Protein AF-A0A3C1PHS0-F1 (afdb_monomer)

Secondary structure (DSSP, 8-state):
------PPPP--TT--EEEEE--TT-SSPEEEEEEEEE----TT--HHHHHHHHHHHHHTS-TTEEEEEEPPPPTT-SEEEEEEEEPP-

Foldseek 3Di:
DDDDDDDDDDDDLQDKDKDWADDVPDPGTKIKMKGWDFQDPPPPADPVNSVVRVVVVVVPDDPQWDWDDWDDADVPRRITITMIIGDDD

Mean predicted aligned error: 4.86 Å

Solvent-accessible surface area (backbone atoms only — not comparable to full-atom val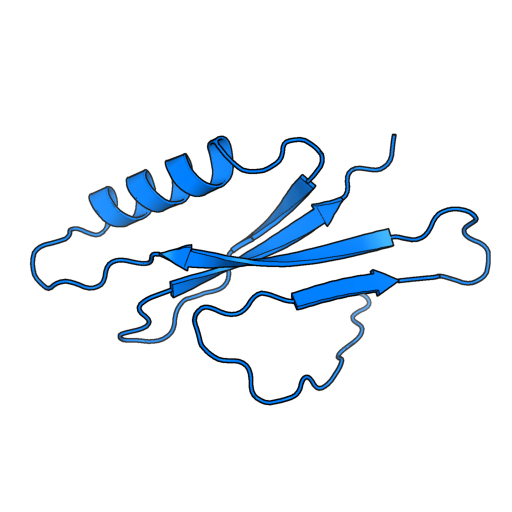ues): 5602 Å² total; per-residue (Å²): 136,91,83,87,89,76,93,72,77,96,70,59,73,72,55,61,46,78,47,79,48,76,50,93,92,52,92,71,66,48,40,36,36,38,41,40,41,81,28,72,66,55,96,86,59,51,73,67,57,46,51,50,54,45,49,51,54,61,72,71,42,68,82,62,42,40,85,73,44,76,53,86,58,59,91,84,38,59,30,31,45,32,36,30,32,53,62,81,133

pLDDT: mean 88.75, std 8.06, range [59.69, 97.38]

Sequence (89 aa):
MREISLPLPLLNDDQGVEMELKISGLETPISFRIVAFPWNTAEKTTSEERIVMLKNSIETYDKDWELIQIYTPMPESKFIKVLYRRRMD

Structure (mmCIF, N/CA/C/O backbone):
data_AF-A0A3C1PHS0-F1
#
_entry.id   AF-A0A3C1PHS0-F1
#
loop_
_atom_site.group_PDB
_atom_site.id
_atom_site.type_symbol
_atom_site.label_atom_id
_atom_site.label_alt_id
_atom_site.label_comp_id
_atom_site.label_asym_id
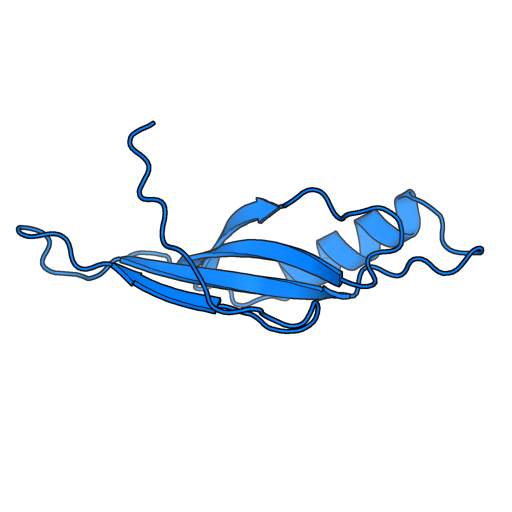_atom_site.label_entity_id
_atom_site.label_seq_id
_atom_site.pdbx_PDB_ins_code
_atom_site.Cartn_x
_atom_site.Cartn_y
_atom_site.Cartn_z
_atom_site.occupancy
_atom_site.B_iso_or_equiv
_atom_site.auth_seq_id
_atom_site.auth_comp_id
_atom_site.auth_asym_id
_atom_site.auth_atom_id
_atom_site.pdbx_PDB_model_num
ATOM 1 N N . MET A 1 1 ? 2.838 -5.747 17.926 1.00 59.69 1 MET A N 1
ATOM 2 C CA . MET A 1 1 ? 1.617 -5.245 17.259 1.00 59.69 1 MET A CA 1
ATOM 3 C C . MET A 1 1 ? 0.444 -6.114 17.680 1.00 59.69 1 MET A C 1
ATOM 5 O O . MET A 1 1 ? 0.659 -7.291 17.936 1.00 59.69 1 MET A O 1
ATOM 9 N N . ARG A 1 2 ? -0.759 -5.547 17.830 1.00 74.12 2 ARG A N 1
ATOM 10 C CA . ARG A 1 2 ? -1.994 -6.344 17.904 1.00 74.12 2 ARG A CA 1
ATOM 11 C C . ARG A 1 2 ? -2.571 -6.359 16.494 1.00 74.12 2 ARG A C 1
ATOM 13 O O . ARG A 1 2 ? -2.807 -5.288 15.947 1.00 74.12 2 ARG A O 1
ATOM 20 N N . GLU A 1 3 ? -2.728 -7.538 15.913 1.00 77.56 3 GLU A N 1
ATOM 21 C CA . GLU A 1 3 ? -3.149 -7.712 14.522 1.00 77.56 3 GLU A CA 1
ATOM 22 C C . GLU A 1 3 ? -4.496 -8.432 14.468 1.00 77.56 3 GLU A C 1
ATOM 24 O O . GLU A 1 3 ? -4.761 -9.333 15.264 1.00 77.56 3 GLU A O 1
ATOM 29 N N . ILE A 1 4 ? -5.347 -8.019 13.528 1.00 81.25 4 ILE A N 1
ATOM 30 C CA . ILE A 1 4 ? -6.595 -8.706 13.188 1.00 81.25 4 ILE A CA 1
ATOM 31 C C . ILE A 1 4 ? -6.400 -9.277 11.787 1.00 81.25 4 ILE A C 1
ATOM 33 O O . ILE A 1 4 ? -6.190 -8.527 10.837 1.00 81.25 4 ILE A O 1
ATOM 37 N N . SER A 1 5 ? -6.450 -10.602 11.664 1.00 84.00 5 SER A N 1
ATOM 38 C CA . SER A 1 5 ? -6.393 -11.292 10.373 1.00 84.00 5 SER A CA 1
ATOM 39 C C . SER A 1 5 ? -7.806 -11.624 9.913 1.00 84.00 5 SER A C 1
ATOM 41 O O . SER A 1 5 ? -8.527 -12.344 10.604 1.00 84.00 5 SER A O 1
ATOM 43 N N . LEU A 1 6 ? -8.197 -11.099 8.754 1.00 82.94 6 LEU A N 1
ATOM 44 C CA . LEU A 1 6 ? -9.492 -11.367 8.136 1.00 82.94 6 LEU A CA 1
ATOM 45 C C . LEU A 1 6 ? -9.275 -12.180 6.855 1.00 82.94 6 LEU A C 1
ATOM 47 O O . LEU A 1 6 ? -8.549 -11.713 5.974 1.00 82.94 6 LEU A O 1
ATOM 51 N N . PRO A 1 7 ? -9.870 -13.379 6.724 1.00 84.31 7 PRO A N 1
ATOM 52 C CA . PRO A 1 7 ? -9.840 -14.100 5.463 1.00 84.31 7 PRO A CA 1
ATOM 53 C C . PRO A 1 7 ? -10.665 -13.324 4.436 1.00 84.31 7 PRO A C 1
ATOM 55 O O . PRO A 1 7 ? -11.833 -13.008 4.666 1.00 84.31 7 PRO A O 1
ATOM 58 N N . LEU A 1 8 ? -10.045 -13.015 3.304 1.00 79.88 8 LEU A N 1
ATOM 59 C CA . LEU A 1 8 ? -10.709 -12.379 2.175 1.00 79.88 8 LEU A CA 1
ATOM 60 C C . LEU A 1 8 ? -11.061 -13.439 1.124 1.00 79.88 8 LEU A C 1
ATOM 62 O O . LEU A 1 8 ? -10.362 -14.455 1.030 1.00 79.88 8 LEU A O 1
ATOM 66 N N . PRO A 1 9 ? -12.127 -13.235 0.327 1.00 82.25 9 PRO A N 1
ATOM 67 C CA . PRO A 1 9 ? -12.340 -14.044 -0.870 1.00 82.25 9 PRO A CA 1
ATOM 68 C C . PRO A 1 9 ? -11.139 -13.909 -1.817 1.00 82.25 9 PRO A C 1
ATOM 70 O O . PRO A 1 9 ? -10.341 -12.981 -1.689 1.00 82.25 9 PRO A O 1
ATOM 73 N N . LEU A 1 10 ? -11.012 -14.820 -2.786 1.00 73.50 10 LEU A N 1
ATOM 74 C CA . LEU A 1 10 ? -10.022 -14.658 -3.852 1.00 73.50 10 LEU A CA 1
ATOM 75 C C . LEU A 1 10 ? -10.273 -13.331 -4.577 1.00 73.50 10 LEU A C 1
ATOM 77 O O . LEU A 1 10 ? -11.349 -13.115 -5.133 1.00 73.50 10 LEU A O 1
ATOM 81 N N . LEU A 1 11 ? -9.270 -12.459 -4.538 1.00 80.50 11 LEU A N 1
ATOM 82 C CA . LEU A 1 11 ? -9.249 -11.185 -5.240 1.00 80.50 11 LEU A CA 1
ATOM 83 C C . LEU A 1 11 ? -8.313 -11.303 -6.432 1.00 80.50 11 LEU A C 1
ATOM 85 O O . LEU A 1 11 ? -7.257 -11.928 -6.336 1.00 80.50 11 LEU A O 1
ATOM 89 N N . ASN A 1 12 ? -8.677 -10.653 -7.527 1.00 84.56 12 ASN A N 1
ATOM 90 C CA . ASN A 1 12 ? -7.768 -10.473 -8.645 1.00 84.56 12 ASN A CA 1
ATOM 91 C C . ASN A 1 12 ? -6.638 -9.494 -8.265 1.00 84.56 12 ASN A C 1
ATOM 93 O O . ASN A 1 12 ? -6.773 -8.636 -7.381 1.00 84.56 12 ASN A O 1
ATOM 97 N N . ASP A 1 13 ? -5.510 -9.588 -8.966 1.00 83.50 13 ASP A N 1
ATOM 98 C CA . ASP A 1 13 ? -4.319 -8.773 -8.689 1.00 83.50 13 ASP A CA 1
ATOM 99 C C . ASP A 1 13 ? -4.551 -7.263 -8.861 1.00 83.50 13 ASP A C 1
ATOM 101 O O . ASP A 1 13 ? -3.866 -6.459 -8.229 1.00 83.50 13 ASP A O 1
ATOM 105 N N . ASP A 1 14 ? -5.551 -6.857 -9.638 1.00 88.19 14 ASP A N 1
ATOM 106 C CA . ASP A 1 14 ? -5.946 -5.464 -9.864 1.00 88.19 14 ASP A CA 1
ATOM 107 C C . ASP A 1 14 ? -6.994 -4.950 -8.859 1.00 88.19 14 ASP A C 1
ATOM 109 O O . ASP A 1 14 ? -7.229 -3.747 -8.764 1.00 88.19 14 ASP A O 1
ATOM 113 N N . GLN A 1 15 ? -7.605 -5.833 -8.065 1.00 89.81 15 GLN A N 1
ATOM 114 C CA . GLN A 1 15 ? -8.670 -5.452 -7.138 1.00 89.81 15 GLN A CA 1
ATOM 115 C C . GLN A 1 15 ? -8.130 -4.869 -5.829 1.00 89.81 15 GLN A C 1
ATOM 117 O O . GLN A 1 15 ? -7.200 -5.394 -5.214 1.00 89.81 15 GLN A O 1
ATOM 122 N N . GLY A 1 16 ? -8.737 -3.775 -5.378 1.00 88.44 16 GLY A N 1
ATOM 123 C CA . GLY A 1 16 ? -8.521 -3.227 -4.043 1.00 88.44 16 GLY A CA 1
ATOM 124 C C . GLY A 1 16 ? -9.468 -3.826 -3.003 1.00 88.44 16 GLY A C 1
ATOM 125 O O . GLY A 1 16 ? -10.408 -4.546 -3.332 1.00 88.44 16 GLY A O 1
ATOM 126 N N . VAL A 1 17 ? -9.235 -3.485 -1.739 1.00 92.12 17 VAL A N 1
ATOM 127 C CA . VAL A 1 17 ? -10.120 -3.819 -0.613 1.00 92.12 17 VAL A CA 1
ATOM 128 C C . VAL A 1 17 ? -10.312 -2.566 0.209 1.00 92.12 17 VAL A C 1
ATOM 130 O O . VAL A 1 17 ? -9.338 -1.881 0.492 1.00 92.12 17 VAL A O 1
ATOM 133 N N . GLU A 1 18 ? -11.532 -2.282 0.637 1.00 93.88 18 GLU A N 1
ATOM 134 C CA . GLU A 1 18 ? -11.807 -1.216 1.594 1.00 93.88 18 GLU A CA 1
ATOM 135 C C . GLU A 1 18 ? -12.499 -1.805 2.817 1.00 93.88 18 GLU A C 1
ATOM 137 O O . GLU A 1 18 ? -13.380 -2.655 2.696 1.00 93.88 18 GLU A O 1
ATOM 142 N N . MET A 1 19 ? -12.056 -1.392 4.001 1.00 92.44 19 MET A N 1
ATOM 143 C CA . MET A 1 19 ? -12.556 -1.885 5.277 1.00 92.44 19 MET A CA 1
ATOM 144 C C . MET A 1 19 ? -12.792 -0.720 6.225 1.00 92.44 19 MET A C 1
ATOM 146 O O . MET A 1 19 ? -11.932 0.144 6.392 1.00 92.44 19 MET A O 1
ATOM 150 N N . GLU A 1 20 ? -13.935 -0.742 6.900 1.00 94.06 20 GLU A N 1
ATOM 151 C CA . GLU A 1 20 ? -14.253 0.174 7.987 1.00 94.06 20 GLU A CA 1
ATOM 152 C C . GLU A 1 20 ? -14.227 -0.595 9.312 1.00 94.06 20 GLU A C 1
ATOM 154 O O . GLU A 1 20 ? -15.042 -1.487 9.550 1.00 94.06 20 GLU A O 1
ATOM 159 N N . LEU 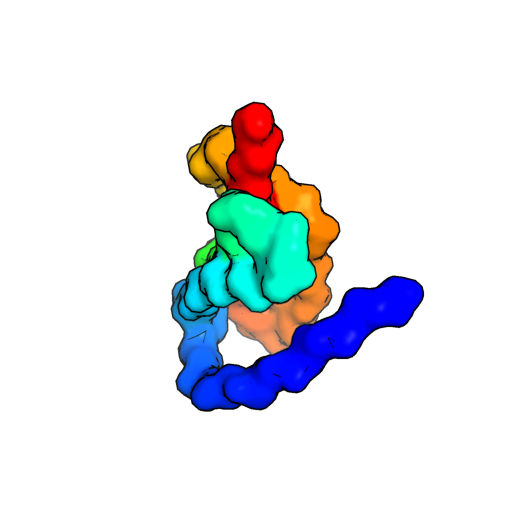A 1 21 ? -13.271 -0.264 10.179 1.00 91.69 21 LEU A N 1
ATOM 160 C CA . LEU A 1 21 ? -13.121 -0.868 11.494 1.00 91.69 21 LEU A CA 1
ATOM 161 C C . LEU A 1 21 ? -13.794 0.009 12.549 1.00 91.69 21 LEU A C 1
ATOM 163 O O . LEU A 1 21 ? -13.332 1.107 12.860 1.00 91.69 21 LEU A O 1
ATOM 167 N N . LYS A 1 22 ? -14.861 -0.515 13.152 1.00 93.62 22 LYS A N 1
ATOM 168 C CA . LYS A 1 22 ? -15.514 0.081 14.322 1.00 93.62 22 LYS A CA 1
ATOM 169 C C . LYS A 1 22 ? -14.969 -0.570 15.583 1.00 93.62 22 LYS A C 1
ATOM 171 O O . LYS A 1 22 ? -15.118 -1.775 15.771 1.00 93.62 22 LYS A O 1
ATOM 176 N N . ILE A 1 23 ? -14.344 0.225 16.446 1.00 90.38 23 ILE A N 1
ATOM 177 C CA . ILE A 1 23 ? -13.839 -0.234 17.741 1.00 90.38 23 ILE A CA 1
ATOM 178 C C . ILE A 1 23 ? -14.797 0.269 18.814 1.00 90.38 23 ILE A C 1
ATOM 180 O O . ILE A 1 23 ? -15.067 1.463 18.890 1.00 90.38 23 ILE A O 1
ATOM 184 N N . SER A 1 24 ? -15.308 -0.635 19.650 1.00 92.94 24 SER A N 1
ATOM 185 C CA . SER A 1 24 ? -16.164 -0.252 20.775 1.00 92.94 24 SER A CA 1
ATOM 186 C C . SER A 1 24 ? -15.443 0.762 21.667 1.00 92.94 24 SER A C 1
ATOM 188 O O . SER A 1 24 ? -14.365 0.470 22.183 1.00 92.94 24 SER A O 1
ATOM 190 N N . GLY A 1 25 ? -16.049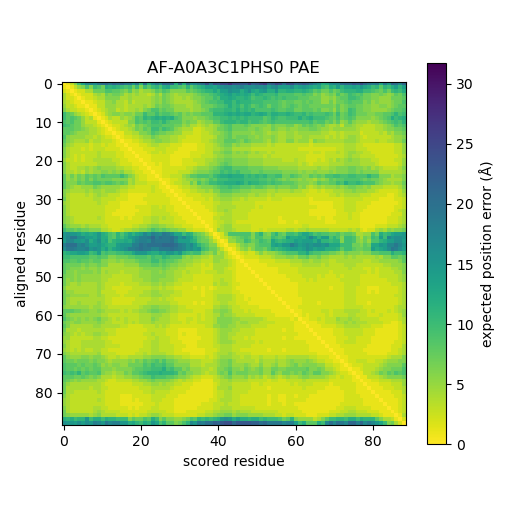 1.934 21.857 1.00 91.88 25 GLY A N 1
ATOM 191 C CA . GLY A 1 25 ? -15.468 3.046 22.614 1.00 91.88 25 GLY A CA 1
ATOM 192 C C . GLY A 1 25 ? -14.741 4.099 21.769 1.00 91.88 25 GLY A C 1
ATOM 193 O O . GLY A 1 25 ? -14.350 5.119 22.324 1.00 91.88 25 GLY A O 1
ATOM 194 N N . LEU A 1 26 ? -14.589 3.896 20.454 1.00 90.50 26 LEU A N 1
ATOM 195 C CA . LEU A 1 26 ? -14.235 4.963 19.514 1.00 90.50 26 LEU A CA 1
ATOM 196 C C . LEU A 1 26 ? -15.497 5.458 18.803 1.00 90.50 26 LEU A C 1
ATOM 198 O O . LEU A 1 26 ? -16.281 4.656 18.297 1.00 90.50 26 LEU A O 1
ATOM 202 N N . GLU A 1 27 ? -15.683 6.777 18.767 1.00 88.75 27 GLU A N 1
ATOM 203 C CA . GLU A 1 27 ? -16.830 7.400 18.094 1.00 88.75 27 GLU A CA 1
ATOM 204 C C . GLU A 1 27 ? -16.687 7.360 16.570 1.00 88.75 27 GLU A C 1
ATOM 206 O O . GLU A 1 27 ? -17.661 7.123 15.855 1.00 88.75 27 GLU A O 1
ATOM 211 N N . THR A 1 28 ? -15.466 7.552 16.069 1.00 90.06 28 THR A N 1
ATOM 212 C CA . THR A 1 28 ? -15.166 7.557 14.639 1.00 90.06 28 THR A CA 1
ATOM 213 C C . THR A 1 28 ? -14.586 6.214 14.189 1.00 90.06 28 THR A C 1
ATOM 215 O O . THR A 1 28 ? -13.647 5.694 14.803 1.00 90.06 28 THR A O 1
ATOM 218 N N . PRO A 1 29 ? -15.132 5.613 13.117 1.00 92.12 29 PRO A N 1
ATOM 219 C CA . PRO A 1 29 ? -14.564 4.399 12.557 1.00 92.12 29 PRO A CA 1
ATOM 220 C C . PRO A 1 29 ? -13.197 4.666 11.916 1.00 92.12 29 PRO A C 1
ATOM 222 O O . PRO A 1 29 ? -12.918 5.757 11.421 1.00 92.12 29 PRO A O 1
ATOM 225 N N . ILE A 1 30 ? -12.357 3.634 11.877 1.00 93.06 30 ILE A N 1
ATOM 226 C CA . ILE A 1 30 ? -11.055 3.674 11.206 1.00 93.06 30 ILE A CA 1
ATOM 227 C C . ILE A 1 30 ? -11.199 3.045 9.825 1.00 93.06 30 ILE A C 1
ATOM 229 O O . ILE A 1 30 ? -11.525 1.863 9.722 1.00 93.06 30 ILE A O 1
ATOM 233 N N . SER A 1 31 ? -10.922 3.797 8.764 1.00 95.94 31 SER A N 1
ATOM 234 C CA . SER A 1 31 ? -10.989 3.269 7.399 1.00 95.94 31 SER A CA 1
ATOM 235 C C . SER A 1 31 ? -9.606 2.848 6.907 1.00 95.94 31 SER A C 1
ATOM 237 O O . SER A 1 31 ? -8.640 3.610 6.990 1.00 95.94 31 SER A O 1
ATOM 239 N N . PHE A 1 32 ? -9.525 1.643 6.355 1.00 95.19 32 PHE A N 1
ATOM 240 C CA . PHE A 1 32 ? -8.349 1.102 5.683 1.00 95.19 32 PHE A CA 1
ATOM 241 C C . PHE A 1 32 ? -8.687 0.774 4.237 1.00 95.19 32 PHE A C 1
ATOM 243 O O . PHE A 1 32 ? -9.790 0.317 3.939 1.00 95.19 32 PHE A O 1
ATOM 250 N N . ARG A 1 33 ? -7.723 0.967 3.338 1.00 95.88 33 ARG A N 1
ATOM 251 C CA . ARG A 1 33 ? -7.877 0.628 1.926 1.00 95.88 33 ARG A CA 1
ATOM 252 C C . ARG A 1 33 ? -6.596 0.018 1.384 1.00 95.88 33 ARG A C 1
ATOM 254 O O . ARG A 1 33 ? -5.526 0.599 1.515 1.00 95.88 33 ARG A O 1
ATOM 261 N N . ILE A 1 34 ? -6.711 -1.139 0.753 1.00 94.88 34 ILE A N 1
ATOM 262 C CA . ILE A 1 34 ? -5.668 -1.737 -0.071 1.00 94.88 34 ILE A CA 1
ATOM 263 C C . ILE A 1 34 ? -5.924 -1.309 -1.511 1.00 94.88 34 ILE A C 1
ATOM 265 O O . ILE A 1 34 ? -6.998 -1.563 -2.054 1.00 94.88 34 ILE A O 1
ATOM 269 N N . VAL A 1 35 ? -4.930 -0.685 -2.130 1.00 95.69 35 VAL A N 1
ATOM 270 C CA . VAL A 1 35 ? -4.956 -0.245 -3.527 1.00 95.69 35 VAL A CA 1
ATOM 271 C C . VAL A 1 35 ? -3.954 -1.071 -4.323 1.00 95.69 35 VAL A C 1
ATOM 273 O O . VAL A 1 35 ? -2.857 -1.351 -3.841 1.00 95.69 35 VAL A O 1
ATOM 276 N N . ALA A 1 36 ? -4.331 -1.475 -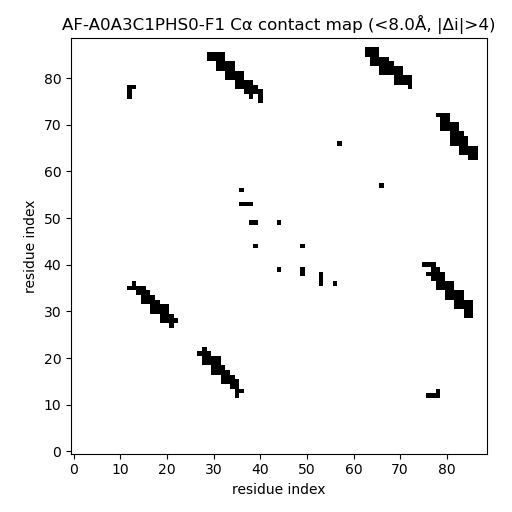5.535 1.00 94.62 36 ALA A N 1
ATOM 277 C CA . ALA A 1 36 ? -3.444 -2.132 -6.483 1.00 94.62 36 ALA A CA 1
ATOM 278 C C . ALA A 1 36 ? -2.932 -1.106 -7.497 1.00 94.62 36 ALA A C 1
ATOM 280 O O . ALA A 1 36 ? -3.706 -0.589 -8.301 1.00 94.62 36 ALA A O 1
ATOM 281 N N . PHE A 1 37 ? -1.635 -0.811 -7.468 1.00 94.00 37 PHE A N 1
ATOM 282 C CA . PHE A 1 37 ? -1.003 0.041 -8.471 1.00 94.00 37 PHE A CA 1
ATOM 283 C C . PHE A 1 37 ? -0.338 -0.801 -9.555 1.00 94.00 37 PHE A C 1
ATOM 285 O O . PHE A 1 37 ? 0.188 -1.871 -9.239 1.00 94.00 37 PHE A O 1
ATOM 292 N N . PRO A 1 38 ? -0.302 -0.330 -10.812 1.00 90.81 38 PRO A N 1
ATOM 293 C CA . PRO A 1 38 ? 0.474 -0.976 -11.859 1.00 90.81 38 PRO A CA 1
ATOM 294 C C . PRO A 1 38 ? 1.937 -1.155 -11.438 1.00 90.81 38 PRO A C 1
ATOM 296 O O . PRO A 1 38 ? 2.620 -0.205 -11.057 1.00 90.81 38 PRO A O 1
ATOM 299 N N . TRP A 1 39 ? 2.421 -2.387 -11.529 1.00 89.31 39 TRP A N 1
ATOM 300 C CA . TRP A 1 39 ? 3.792 -2.790 -11.247 1.00 89.31 39 TRP A CA 1
ATOM 301 C C . TRP A 1 39 ? 4.354 -3.409 -12.519 1.00 89.31 39 TRP A C 1
ATOM 303 O O . TRP A 1 39 ? 4.273 -4.612 -12.744 1.00 89.31 39 TRP A O 1
ATOM 313 N N . ASN A 1 40 ? 4.817 -2.548 -13.424 1.00 77.69 40 ASN A N 1
ATOM 314 C CA . ASN A 1 40 ? 5.266 -2.960 -14.748 1.00 77.69 40 ASN A CA 1
ATOM 315 C C . ASN A 1 40 ? 6.448 -3.938 -14.639 1.00 77.69 40 ASN A C 1
ATOM 317 O O . ASN A 1 40 ? 7.538 -3.541 -14.237 1.00 77.69 40 ASN A O 1
ATOM 321 N N . THR A 1 41 ? 6.234 -5.201 -15.003 1.00 68.25 41 THR A N 1
ATOM 322 C CA . THR A 1 41 ? 7.254 -6.262 -15.020 1.00 68.25 41 THR A CA 1
ATOM 323 C C . THR A 1 41 ? 7.810 -6.541 -16.415 1.00 68.25 41 THR A C 1
ATOM 325 O O . THR A 1 41 ? 8.471 -7.558 -16.608 1.00 68.25 41 THR A O 1
ATOM 328 N N . ALA A 1 42 ? 7.565 -5.665 -17.398 1.00 72.31 42 ALA A N 1
ATOM 329 C CA . ALA A 1 42 ? 8.137 -5.828 -18.729 1.00 72.31 42 ALA A CA 1
ATOM 330 C C . ALA A 1 42 ? 9.669 -5.947 -18.657 1.00 72.31 42 ALA A C 1
ATOM 332 O O . ALA A 1 42 ? 10.321 -5.192 -17.938 1.00 72.31 42 ALA A O 1
ATOM 333 N N . GLU A 1 43 ? 10.247 -6.853 -19.454 1.00 66.56 43 GLU A N 1
ATOM 334 C CA . GLU A 1 43 ? 11.683 -7.199 -19.441 1.00 66.56 43 GLU A CA 1
ATOM 335 C C . GLU A 1 43 ? 12.630 -5.999 -19.618 1.0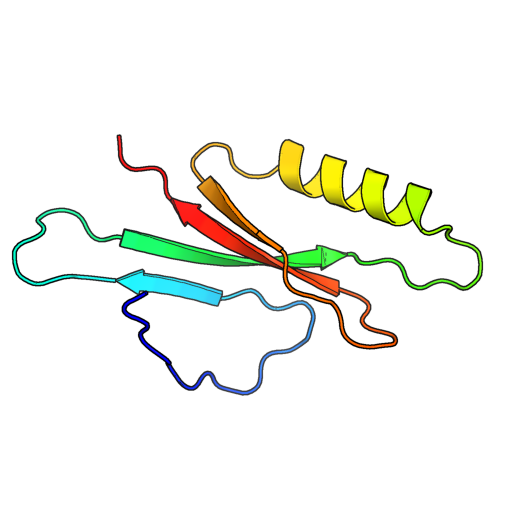0 66.56 43 GLU A C 1
ATOM 337 O O . GLU A 1 43 ? 13.809 -6.077 -19.284 1.00 66.56 43 GLU A O 1
ATOM 342 N N . LYS A 1 44 ? 12.124 -4.882 -20.150 1.00 76.69 44 LYS A N 1
ATOM 343 C CA . LYS A 1 44 ? 12.894 -3.663 -20.422 1.00 76.69 44 LYS A CA 1
ATOM 344 C C . LYS A 1 44 ? 12.816 -2.609 -19.318 1.00 76.69 44 LYS A C 1
ATOM 346 O O . LYS A 1 44 ? 13.502 -1.602 -19.438 1.00 76.69 44 LYS A O 1
ATOM 351 N N . THR A 1 45 ? 11.984 -2.794 -18.295 1.00 80.56 45 THR A N 1
ATOM 352 C CA . THR A 1 45 ? 11.797 -1.791 -17.241 1.00 80.56 45 THR A CA 1
ATOM 353 C C . THR A 1 45 ? 12.766 -2.037 -16.092 1.00 80.56 45 THR A C 1
ATOM 355 O O . THR A 1 45 ? 12.769 -3.109 -15.480 1.00 80.56 45 THR A O 1
ATOM 358 N N . THR A 1 46 ? 13.586 -1.038 -15.770 1.00 87.38 46 THR A N 1
ATOM 359 C CA . THR A 1 46 ? 14.558 -1.154 -14.679 1.00 87.38 46 THR A CA 1
ATOM 360 C C . THR A 1 46 ? 13.877 -1.120 -13.307 1.00 87.38 46 THR A C 1
ATOM 362 O O . THR A 1 46 ? 12.693 -0.799 -13.153 1.00 87.38 46 THR A O 1
ATOM 365 N N . SER A 1 47 ? 14.610 -1.484 -12.255 1.00 86.25 47 SER A N 1
ATOM 366 C CA . SER A 1 47 ? 14.109 -1.355 -10.881 1.00 86.25 47 SER A CA 1
ATOM 367 C C . SER A 1 47 ? 13.861 0.107 -10.505 1.00 86.25 47 SER A C 1
ATOM 369 O O . SER A 1 47 ? 12.863 0.408 -9.855 1.00 86.25 47 SER A O 1
ATOM 371 N N . GLU A 1 48 ? 14.715 1.018 -10.963 1.00 89.81 48 GLU A N 1
ATOM 372 C CA . GLU A 1 48 ? 14.610 2.455 -10.718 1.00 89.81 48 GLU A CA 1
ATOM 373 C C . GLU A 1 48 ? 13.356 3.045 -11.370 1.00 89.81 48 GLU A C 1
ATOM 375 O O . GLU A 1 48 ? 12.603 3.764 -10.714 1.00 89.81 48 GLU A O 1
ATOM 380 N N . GLU A 1 49 ? 13.079 2.693 -12.628 1.00 90.19 49 GLU A N 1
ATOM 381 C CA . GLU A 1 49 ? 11.879 3.142 -13.343 1.00 90.19 49 GLU A CA 1
ATOM 382 C C . GLU A 1 49 ? 10.600 2.681 -12.637 1.00 90.19 49 GLU A C 1
ATOM 384 O O . GLU A 1 49 ? 9.662 3.464 -12.466 1.00 90.19 49 GLU A O 1
ATOM 389 N N . ARG A 1 50 ? 10.571 1.430 -12.156 1.00 88.81 50 ARG A N 1
ATOM 390 C CA . ARG A 1 50 ? 9.445 0.894 -11.373 1.00 88.81 50 ARG A CA 1
ATOM 391 C C . ARG A 1 50 ? 9.225 1.665 -10.079 1.00 88.81 50 ARG A C 1
ATOM 393 O O . ARG A 1 50 ? 8.089 2.015 -9.764 1.00 88.81 50 ARG A O 1
ATOM 400 N N . ILE A 1 51 ? 10.302 1.959 -9.351 1.00 91.12 51 ILE A N 1
ATOM 401 C CA . ILE A 1 51 ? 10.238 2.735 -8.108 1.00 91.12 51 ILE A CA 1
ATOM 402 C C . ILE A 1 51 ? 9.705 4.145 -8.380 1.00 91.12 51 ILE A C 1
ATOM 404 O O . ILE A 1 51 ? 8.846 4.617 -7.638 1.00 91.12 51 ILE A O 1
ATOM 408 N N . VAL A 1 52 ? 10.156 4.803 -9.452 1.00 93.69 52 VAL A N 1
ATOM 409 C CA . VAL A 1 52 ? 9.670 6.139 -9.832 1.00 93.69 52 VAL A CA 1
ATOM 410 C C . VAL A 1 52 ? 8.183 6.109 -10.192 1.00 93.69 52 VAL A C 1
ATOM 412 O O . VAL A 1 52 ? 7.426 6.946 -9.704 1.00 93.69 52 VAL A O 1
ATOM 415 N N . MET A 1 53 ? 7.732 5.130 -10.982 1.00 92.06 53 MET A N 1
ATOM 416 C CA . MET A 1 53 ? 6.310 4.979 -11.324 1.00 92.06 53 MET A CA 1
ATOM 417 C C . MET A 1 53 ? 5.435 4.756 -10.085 1.00 92.06 53 MET A C 1
ATOM 419 O O . MET A 1 53 ? 4.385 5.390 -9.947 1.00 92.06 53 MET A O 1
ATOM 423 N N . LEU A 1 54 ? 5.874 3.894 -9.163 1.00 94.19 54 LEU A N 1
ATOM 424 C CA . LEU A 1 54 ? 5.159 3.655 -7.913 1.00 94.19 54 LEU A CA 1
ATOM 425 C C . LEU A 1 54 ? 5.125 4.911 -7.042 1.00 94.19 54 LEU A C 1
ATOM 427 O O . LEU A 1 54 ? 4.064 5.277 -6.546 1.00 94.19 54 LEU A O 1
ATOM 431 N N . LYS A 1 55 ? 6.262 5.595 -6.887 1.00 95.12 55 LYS A N 1
ATOM 432 C CA . LYS A 1 55 ? 6.347 6.842 -6.125 1.00 95.12 55 LYS A CA 1
ATOM 433 C C . LYS A 1 55 ? 5.367 7.882 -6.666 1.00 95.12 55 LYS A C 1
ATOM 435 O O . LYS A 1 55 ? 4.579 8.412 -5.892 1.00 95.12 55 LYS A O 1
ATOM 440 N N . ASN A 1 56 ? 5.343 8.094 -7.981 1.00 95.12 56 ASN A N 1
ATOM 441 C CA . ASN A 1 56 ? 4.394 9.010 -8.615 1.00 95.12 56 ASN A CA 1
ATOM 442 C C . ASN A 1 56 ? 2.938 8.586 -8.363 1.00 95.12 56 ASN A C 1
ATOM 444 O O . ASN A 1 56 ? 2.091 9.429 -8.078 1.00 95.12 56 ASN A O 1
ATOM 448 N N . SER A 1 57 ? 2.644 7.283 -8.429 1.00 94.94 57 SER A N 1
ATOM 449 C CA . SER A 1 57 ? 1.299 6.755 -8.155 1.00 94.94 57 SER A CA 1
ATOM 450 C C . SER A 1 57 ? 0.869 7.009 -6.708 1.00 94.94 57 SER A C 1
ATOM 452 O O . SER A 1 57 ? -0.270 7.388 -6.470 1.00 94.94 57 SER A O 1
ATOM 454 N N . ILE A 1 58 ? 1.787 6.859 -5.748 1.00 95.44 58 ILE A N 1
ATOM 455 C CA . ILE A 1 58 ? 1.537 7.117 -4.324 1.00 95.44 58 ILE A CA 1
ATOM 456 C C . ILE A 1 58 ? 1.376 8.621 -4.058 1.00 95.44 58 ILE A C 1
ATOM 458 O O . ILE A 1 58 ? 0.477 9.008 -3.320 1.00 95.44 58 ILE A O 1
ATOM 462 N N . GLU A 1 59 ? 2.224 9.471 -4.644 1.00 94.56 59 GLU A N 1
ATOM 463 C CA . GLU A 1 59 ? 2.201 10.929 -4.432 1.00 94.56 59 GLU A CA 1
ATOM 464 C C . GLU A 1 59 ? 0.976 11.611 -5.055 1.00 94.56 59 GLU A C 1
ATOM 466 O O . GLU A 1 59 ? 0.510 12.632 -4.549 1.00 94.56 59 GLU A O 1
ATOM 471 N N . THR A 1 60 ? 0.457 11.055 -6.151 1.00 94.81 60 THR A N 1
ATOM 472 C CA . THR A 1 60 ? -0.748 11.555 -6.839 1.00 94.81 60 THR A CA 1
ATOM 473 C C . THR A 1 60 ? -2.042 10.926 -6.327 1.00 94.81 60 THR A C 1
ATOM 475 O O . THR A 1 60 ? -3.126 11.320 -6.760 1.00 94.81 60 THR A O 1
ATOM 478 N N . TYR A 1 61 ? -1.941 9.968 -5.405 1.00 95.50 61 TYR A N 1
ATOM 479 C CA . TYR A 1 61 ? -3.092 9.346 -4.770 1.00 95.50 61 TYR A CA 1
ATOM 480 C C . TYR A 1 61 ? -3.823 10.317 -3.821 1.00 95.50 61 TYR A C 1
ATOM 482 O O . TYR A 1 61 ? -3.364 11.423 -3.528 1.00 95.50 61 TYR A O 1
ATOM 490 N N . ASP A 1 62 ? -4.996 9.895 -3.353 1.00 94.38 62 ASP A N 1
ATOM 491 C CA . ASP A 1 62 ? -5.881 10.647 -2.468 1.00 94.38 62 ASP A CA 1
ATOM 492 C C . ASP A 1 62 ? -5.165 11.104 -1.177 1.00 94.38 62 ASP A C 1
ATOM 494 O O . ASP A 1 62 ? -4.644 10.293 -0.407 1.00 94.38 62 ASP A O 1
ATOM 498 N N . LYS A 1 63 ? -5.144 12.424 -0.943 1.00 94.56 63 LYS A N 1
ATOM 499 C CA . LYS A 1 63 ? -4.423 13.072 0.168 1.00 94.56 63 LYS A CA 1
ATOM 500 C C . LYS A 1 63 ? -5.068 12.820 1.527 1.00 94.56 63 LYS A C 1
ATOM 502 O O . LYS A 1 63 ? -4.371 12.909 2.546 1.00 94.56 63 LYS A O 1
ATOM 507 N N . ASP A 1 64 ? -6.348 12.456 1.533 1.00 96.00 64 ASP A N 1
ATOM 508 C CA . ASP A 1 64 ? -7.084 12.082 2.740 1.00 96.00 64 ASP A CA 1
ATOM 509 C C . ASP A 1 64 ? -6.636 10.710 3.261 1.00 96.00 64 ASP A C 1
ATOM 511 O O . ASP A 1 64 ? -7.062 10.272 4.329 1.00 96.00 64 ASP A O 1
ATOM 515 N N . TRP A 1 65 ? -5.754 10.020 2.533 1.00 96.88 65 TRP A N 1
ATOM 516 C CA . TRP A 1 65 ? -5.222 8.718 2.889 1.00 96.88 65 TRP A CA 1
ATOM 517 C C . TRP A 1 65 ? -3.727 8.793 3.194 1.00 96.88 65 TRP A C 1
ATOM 519 O O . TRP A 1 65 ? -2.918 9.378 2.477 1.00 96.88 65 TRP A O 1
ATOM 529 N N . GLU A 1 66 ? -3.345 8.167 4.297 1.00 96.12 66 GLU A N 1
ATOM 530 C CA . GLU A 1 66 ? -1.969 8.001 4.733 1.00 96.12 66 GLU A CA 1
ATOM 531 C C . GLU A 1 66 ? -1.446 6.632 4.293 1.00 96.12 66 GLU A C 1
ATOM 533 O O . GLU A 1 66 ? -2.088 5.608 4.533 1.00 96.12 66 GLU A O 1
ATOM 538 N N . LEU A 1 67 ? -0.270 6.615 3.658 1.00 96.81 67 LEU A N 1
ATOM 539 C CA . LEU A 1 67 ? 0.452 5.392 3.316 1.00 96.81 67 LEU A CA 1
ATOM 540 C C . LEU A 1 67 ? 0.891 4.669 4.597 1.00 96.81 67 LEU A C 1
ATOM 542 O O . LEU A 1 67 ? 1.663 5.218 5.378 1.00 96.81 67 LEU A O 1
ATOM 546 N N . ILE A 1 68 ? 0.456 3.421 4.771 1.00 95.69 68 ILE A N 1
ATOM 547 C CA . ILE A 1 68 ? 0.839 2.581 5.913 1.00 95.69 68 ILE A CA 1
ATOM 548 C C . ILE A 1 68 ? 1.872 1.533 5.511 1.00 95.69 68 ILE A C 1
ATOM 550 O O . ILE A 1 68 ? 2.860 1.339 6.215 1.00 95.69 68 ILE A O 1
ATOM 554 N N . GLN A 1 69 ? 1.654 0.839 4.391 1.00 94.94 69 GLN A N 1
ATOM 555 C CA . GLN A 1 69 ? 2.519 -0.266 3.979 1.00 94.94 69 GLN A CA 1
ATOM 556 C C . 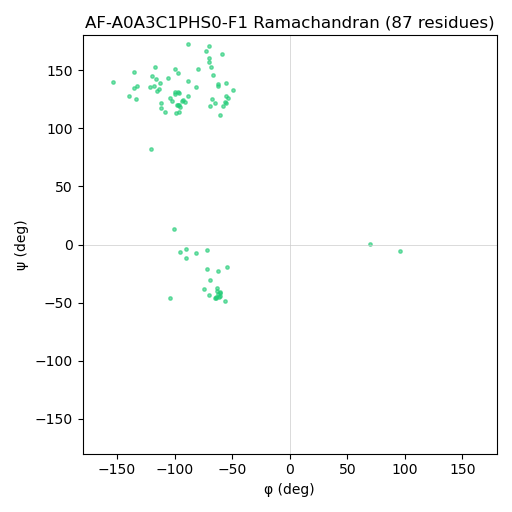GLN A 1 69 ? 2.505 -0.459 2.465 1.00 94.94 69 GLN A C 1
ATOM 558 O O . GLN A 1 69 ? 1.454 -0.429 1.834 1.00 94.94 69 GLN A O 1
ATOM 563 N N . ILE A 1 70 ? 3.675 -0.739 1.896 1.00 95.44 70 ILE A N 1
ATOM 564 C CA . ILE A 1 70 ? 3.822 -1.269 0.538 1.00 95.44 70 ILE A CA 1
ATOM 565 C C . ILE A 1 70 ? 4.103 -2.765 0.679 1.00 95.44 70 ILE A C 1
ATOM 567 O O . ILE A 1 70 ? 5.031 -3.154 1.391 1.00 95.44 70 ILE A O 1
ATOM 571 N N . TYR A 1 71 ? 3.289 -3.611 0.051 1.00 92.00 71 TYR A N 1
ATOM 572 C CA . TYR A 1 71 ? 3.495 -5.057 0.091 1.00 92.00 71 TYR A CA 1
ATOM 573 C C . TYR A 1 71 ? 4.576 -5.481 -0.902 1.00 92.00 71 TYR A C 1
ATOM 575 O O . TYR A 1 71 ? 4.752 -4.866 -1.953 1.00 92.00 71 TYR A O 1
ATOM 583 N N . THR A 1 72 ? 5.278 -6.569 -0.587 1.00 89.75 72 THR A N 1
ATOM 584 C CA . THR A 1 72 ? 6.211 -7.190 -1.527 1.00 89.75 72 THR A CA 1
ATOM 585 C C . THR A 1 72 ? 5.417 -7.833 -2.670 1.00 89.75 72 THR A C 1
ATOM 587 O O . THR A 1 72 ? 4.597 -8.713 -2.401 1.00 89.75 72 THR A O 1
ATOM 590 N N . PRO A 1 73 ? 5.621 -7.413 -3.930 1.00 85.69 73 PRO A N 1
ATOM 591 C CA . PRO A 1 73 ? 4.984 -8.062 -5.070 1.00 85.69 73 PRO A CA 1
ATOM 592 C C . PRO A 1 73 ? 5.540 -9.483 -5.233 1.00 85.69 73 PRO A C 1
ATOM 594 O O . PRO A 1 73 ? 6.721 -9.725 -4.966 1.00 85.69 73 PRO A O 1
ATOM 597 N N . MET A 1 74 ? 4.706 -10.424 -5.680 1.00 82.50 74 MET A N 1
ATOM 598 C CA . MET A 1 74 ? 5.185 -11.764 -6.027 1.00 82.50 74 MET A CA 1
ATOM 599 C C . MET A 1 74 ? 6.029 -11.696 -7.312 1.00 82.50 74 MET A C 1
ATOM 601 O O . MET A 1 74 ? 5.923 -10.724 -8.074 1.00 82.50 74 MET A O 1
ATOM 605 N N . PRO A 1 75 ? 6.874 -12.709 -7.587 1.00 78.81 75 PRO A N 1
ATOM 606 C CA . PRO A 1 75 ? 7.498 -12.841 -8.897 1.00 78.81 75 PRO A CA 1
ATOM 607 C C . PRO A 1 75 ? 6.434 -12.727 -9.998 1.00 78.81 75 PRO A C 1
ATOM 609 O O . PRO A 1 75 ? 5.372 -13.330 -9.889 1.00 78.81 75 PRO A O 1
ATOM 612 N N . GLU A 1 76 ? 6.707 -11.914 -11.022 1.00 81.94 76 GLU A N 1
ATOM 613 C CA . GLU A 1 76 ? 5.824 -11.673 -12.180 1.00 81.94 76 GLU A CA 1
ATOM 614 C C . GLU A 1 76 ? 4.521 -10.888 -11.916 1.00 81.94 76 GLU A C 1
ATOM 616 O O . GLU A 1 76 ? 3.791 -10.603 -12.870 1.00 81.94 76 GLU A O 1
ATOM 621 N N . SER A 1 77 ? 4.238 -10.452 -10.679 1.00 85.00 77 SER A N 1
ATOM 622 C CA . SER A 1 77 ? 3.046 -9.640 -10.387 1.00 85.00 77 SER A CA 1
ATOM 623 C C . SER A 1 77 ? 2.994 -8.380 -11.251 1.00 85.00 77 SER A C 1
ATOM 625 O O . SER A 1 77 ? 3.924 -7.581 -11.251 1.00 85.00 77 SER A O 1
ATOM 627 N N . LYS A 1 78 ? 1.869 -8.153 -11.936 1.00 90.31 78 LYS A N 1
ATOM 628 C CA . LYS A 1 78 ? 1.626 -6.930 -12.729 1.00 90.31 78 LYS A CA 1
ATOM 629 C C . LYS A 1 78 ? 1.161 -5.746 -11.887 1.00 90.31 78 LYS A C 1
ATOM 631 O O . LYS A 1 78 ? 1.020 -4.638 -12.403 1.00 90.31 78 LYS A O 1
ATOM 636 N N . PHE A 1 79 ? 0.888 -5.991 -10.609 1.00 92.12 79 PHE A N 1
ATOM 637 C CA . PHE A 1 79 ? 0.395 -5.009 -9.658 1.00 92.12 79 PHE A CA 1
ATOM 638 C C . PHE A 1 79 ? 1.148 -5.116 -8.337 1.00 92.12 79 PHE A C 1
ATOM 640 O O . PHE A 1 79 ? 1.550 -6.202 -7.921 1.00 92.12 79 PHE A O 1
ATOM 647 N N . ILE A 1 80 ? 1.304 -3.982 -7.663 1.00 92.94 80 ILE A N 1
ATOM 648 C CA . ILE A 1 80 ? 1.823 -3.901 -6.303 1.00 92.94 80 ILE A CA 1
ATOM 649 C C . ILE A 1 80 ? 0.722 -3.375 -5.394 1.00 92.94 80 ILE A C 1
ATOM 651 O O . ILE A 1 80 ? 0.030 -2.407 -5.719 1.00 92.94 80 ILE A O 1
ATOM 655 N N . LYS A 1 81 ? 0.528 -4.047 -4.260 1.00 93.75 81 LYS A N 1
ATOM 656 C CA . LYS A 1 81 ? -0.494 -3.667 -3.291 1.00 93.75 81 LYS A CA 1
ATOM 657 C C . LYS A 1 81 ? 0.078 -2.655 -2.308 1.00 93.75 81 LYS A C 1
ATOM 659 O O . LYS A 1 81 ? 1.210 -2.794 -1.841 1.00 93.75 81 LYS A O 1
ATOM 664 N N . VAL A 1 82 ? -0.737 -1.673 -1.953 1.00 96.38 82 VAL A N 1
AT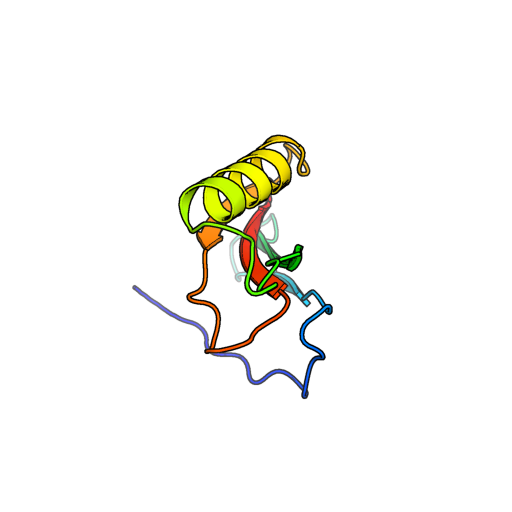OM 665 C CA . VAL A 1 82 ? -0.399 -0.632 -0.986 1.00 96.38 82 VAL A CA 1
ATOM 666 C C . VAL A 1 82 ? -1.555 -0.463 -0.009 1.00 96.38 82 VAL A C 1
ATOM 668 O O . VAL A 1 82 ? -2.693 -0.263 -0.426 1.00 96.38 82 VAL A O 1
ATOM 671 N N . LEU A 1 83 ? -1.266 -0.567 1.286 1.00 95.31 83 LEU A N 1
ATOM 672 C CA . LEU A 1 83 ? -2.206 -0.309 2.367 1.00 95.31 83 LEU A CA 1
ATOM 673 C C . LEU A 1 83 ? -2.169 1.168 2.744 1.00 95.31 83 LEU A C 1
ATOM 675 O O . LEU A 1 83 ? -1.120 1.715 3.093 1.00 95.31 83 LEU A O 1
ATOM 679 N N . TYR A 1 84 ? -3.350 1.760 2.766 1.00 97.38 84 TYR A N 1
ATOM 680 C CA . TYR A 1 84 ? -3.614 3.092 3.262 1.00 97.38 84 TYR A CA 1
ATOM 681 C C . TYR A 1 84 ? -4.552 3.052 4.466 1.00 97.38 84 TYR A C 1
ATOM 683 O O . TYR A 1 84 ? -5.410 2.173 4.580 1.00 97.38 84 TYR A O 1
ATOM 691 N N . ARG A 1 85 ? -4.432 4.060 5.328 1.00 96.19 85 ARG A N 1
ATOM 692 C CA . ARG A 1 85 ? -5.415 4.397 6.360 1.00 96.19 85 ARG A CA 1
ATOM 693 C C . ARG A 1 85 ? -5.939 5.793 6.077 1.00 96.19 85 ARG A C 1
ATOM 695 O O . ARG A 1 85 ? -5.149 6.687 5.790 1.00 96.19 85 ARG A O 1
ATOM 702 N N . ARG A 1 86 ? -7.245 6.008 6.181 1.00 96.56 86 ARG A N 1
ATOM 703 C CA . ARG A 1 86 ? -7.790 7.362 6.089 1.00 96.56 86 ARG A CA 1
ATOM 704 C C . ARG A 1 86 ? -7.244 8.208 7.245 1.00 96.56 86 ARG A C 1
ATOM 706 O O . ARG A 1 86 ? -7.147 7.727 8.377 1.00 96.56 86 ARG A O 1
ATOM 713 N N . ARG A 1 87 ? -6.838 9.442 6.957 1.00 94.12 87 ARG A N 1
ATOM 714 C CA . ARG A 1 87 ? -6.459 10.422 7.975 1.00 94.12 87 ARG A CA 1
ATOM 715 C C . ARG A 1 87 ? -7.682 10.696 8.848 1.00 94.12 87 ARG A C 1
ATOM 717 O O . ARG A 1 87 ? -8.802 10.763 8.352 1.00 94.12 87 ARG A O 1
ATOM 724 N N . MET A 1 88 ? -7.452 10.777 10.150 1.00 82.94 88 MET A N 1
ATOM 725 C CA . MET A 1 88 ? -8.440 11.300 11.083 1.00 82.94 88 MET A CA 1
ATOM 726 C C . MET A 1 88 ? -8.127 12.783 11.225 1.00 82.94 88 MET A C 1
ATOM 728 O O . MET A 1 88 ? -6.971 13.111 11.502 1.00 82.94 88 MET A O 1
ATOM 732 N N . ASP A 1 89 ? -9.116 13.629 10.952 1.00 64.69 89 ASP A N 1
ATOM 733 C CA . ASP A 1 89 ? -9.043 15.065 11.233 1.00 64.69 89 ASP A CA 1
ATOM 734 C C . ASP A 1 89 ? -9.033 15.334 12.746 1.00 64.69 89 ASP A C 1
ATOM 736 O O . ASP A 1 89 ? -9.705 14.574 13.489 1.00 64.69 89 ASP A O 1
#

Nearest PDB structures (foldseek):
  7qep-assembly1_D4  TM=4.112E-01  e=2.886E-01  Encephalitozoon cuniculi GB-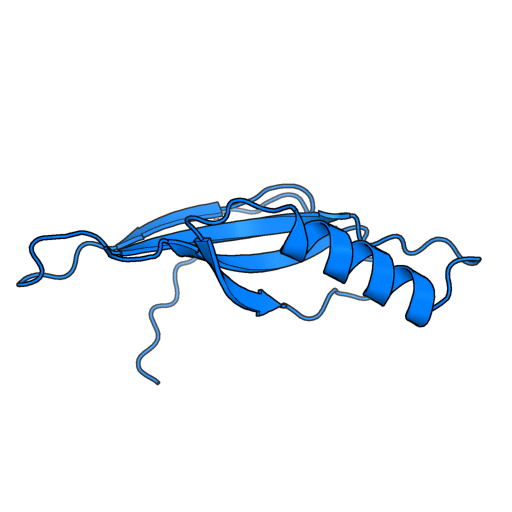M1
  7z3o-assembly1_SY  TM=3.570E-01  e=1.705E-01  Thermochaetoides thermophila DSM 1495
  5xxu-assembly1_Y  TM=4.107E-01  e=5.179E-01  Toxoplasma gondii
  8jiw-assembly1_BY  TM=4.193E-01  e=6.173E-01  Triticum aestivum
  4v6u-assembly1_B6  TM=4.018E-01  e=9.855E-01  Pyrococcus furiosus DSM 3638

Radius of gyration: 15.01 Å; Cα contacts (8 Å, |Δi|>4): 118; chains: 1; bounding box: 31×30×43 Å